Protein AF-A0A2V6PG90-F1 (afdb_monomer_lite)

Foldseek 3Di:
DDPVVVVVVVVVQLQVPLLCCCDDPSVVQAAPQQPPDFAPSNCVRHPCVAQVDPPHDPQRHNLQADQAFDDLVNQLCCQQCPDPPDSGHHQDVVRNHRDHPRRSSRHSVNSRVPHDRHHDPDPPDPPDDDDDDD

Secondary structure (DSSP, 8-state):
--HHHHHHHHHHHHHH-GGGGGSGGGHHHHTGGGTT--HHHHHHHHTHHHHT-TT--TTS--GGG-SS---HHHHHHHHHH--TTSS----BGGGT-SB-HHHHHHHHHHHHHHS-SS-----------PPP--

Structure (mmCIF, N/CA/C/O backbone):
data_AF-A0A2V6PG90-F1
#
_entry.id   AF-A0A2V6PG90-F1
#
loop_
_atom_site.group_PDB
_atom_site.id
_atom_site.type_symbol
_atom_site.label_atom_id
_atom_site.label_alt_id
_atom_site.label_comp_id
_atom_site.label_asym_id
_atom_site.label_entity_id
_atom_site.label_seq_id
_atom_site.pdbx_PDB_ins_code
_atom_site.Cartn_x
_atom_site.Cartn_y
_atom_site.Cartn_z
_atom_site.occupancy
_atom_site.B_iso_or_equiv
_atom_site.auth_seq_id
_atom_site.auth_comp_id
_atom_site.auth_asym_id
_atom_site.auth_atom_id
_atom_site.pdbx_PDB_model_num
ATOM 1 N N . PRO A 1 1 ? -7.387 27.313 14.093 1.00 45.91 1 PRO A N 1
ATOM 2 C CA . PRO A 1 1 ? -7.203 25.898 13.684 1.00 45.91 1 PRO A CA 1
ATOM 3 C C . PRO A 1 1 ? -6.463 25.839 12.341 1.00 45.91 1 PRO A C 1
ATOM 5 O O . PRO A 1 1 ? -6.993 26.304 11.340 1.00 45.91 1 PRO A O 1
ATOM 8 N N . GLY A 1 2 ? -5.195 25.422 12.354 1.00 47.78 2 GLY A N 1
ATOM 9 C CA . GLY A 1 2 ? -4.318 25.453 11.179 1.00 47.78 2 GLY A CA 1
ATOM 10 C C . GLY A 1 2 ? -3.917 24.051 10.731 1.00 47.78 2 GLY A C 1
ATOM 11 O O . GLY A 1 2 ? -3.797 23.155 11.563 1.00 47.78 2 GLY A O 1
ATOM 12 N N . VAL A 1 3 ? -3.628 23.908 9.437 1.00 61.97 3 VAL A N 1
ATOM 13 C CA . VAL A 1 3 ? -3.262 22.663 8.727 1.00 61.97 3 VAL A CA 1
ATOM 14 C C . VAL A 1 3 ? -2.207 21.812 9.463 1.00 61.97 3 VAL A C 1
ATOM 16 O O . VAL A 1 3 ? -2.223 20.584 9.406 1.00 61.97 3 VAL A O 1
ATOM 19 N N . MET A 1 4 ? -1.302 22.450 10.212 1.00 59.50 4 MET A N 1
ATOM 20 C CA . MET A 1 4 ? -0.261 21.772 10.997 1.00 59.50 4 MET A CA 1
ATOM 21 C C . MET A 1 4 ? -0.805 21.010 12.221 1.00 59.50 4 MET A C 1
ATOM 23 O O . MET A 1 4 ? -0.264 19.962 12.573 1.00 59.50 4 MET A O 1
ATOM 27 N N . ALA A 1 5 ? -1.875 21.498 12.859 1.00 62.28 5 ALA A N 1
ATOM 28 C CA . ALA A 1 5 ? -2.522 20.816 13.985 1.00 62.28 5 ALA A CA 1
ATOM 29 C C . ALA A 1 5 ? -3.274 19.557 13.518 1.00 62.28 5 ALA A C 1
ATOM 31 O O . ALA A 1 5 ? -3.244 18.528 14.197 1.00 62.28 5 ALA A O 1
ATOM 32 N N . ASP A 1 6 ? -3.862 19.615 12.321 1.00 76.62 6 ASP A N 1
ATOM 33 C CA . ASP A 1 6 ? -4.578 18.492 11.716 1.00 76.62 6 ASP A CA 1
ATOM 34 C C . ASP A 1 6 ? -3.610 17.370 11.312 1.00 76.62 6 ASP A C 1
ATOM 36 O O . ASP A 1 6 ? -3.877 16.193 11.560 1.00 76.62 6 ASP A O 1
ATOM 40 N N . ARG A 1 7 ? -2.420 17.715 10.794 1.00 78.56 7 ARG A N 1
ATOM 41 C CA . ARG A 1 7 ? -1.383 16.725 10.455 1.00 78.56 7 ARG A CA 1
ATOM 42 C C . ARG A 1 7 ? -0.890 15.952 11.680 1.00 78.56 7 ARG A C 1
ATOM 44 O O . ARG A 1 7 ? -0.817 14.725 11.627 1.00 78.56 7 ARG A O 1
ATOM 51 N N . SER A 1 8 ? -0.566 16.639 12.775 1.00 83.06 8 SER A N 1
ATOM 52 C CA . SER A 1 8 ? -0.087 15.987 14.004 1.00 83.06 8 SER A CA 1
ATOM 53 C C . SER A 1 8 ? -1.139 15.056 14.605 1.00 83.06 8 SER A C 1
ATOM 55 O O . SER A 1 8 ? -0.814 13.940 15.007 1.00 83.06 8 SER A O 1
ATOM 57 N N . LYS A 1 9 ? -2.411 15.469 14.598 1.00 85.19 9 LYS A N 1
ATOM 58 C CA . LYS A 1 9 ? -3.528 14.632 15.051 1.00 85.19 9 LYS A CA 1
ATOM 59 C C . LYS A 1 9 ? -3.701 13.385 14.178 1.00 85.19 9 LYS A C 1
ATOM 61 O O . LYS A 1 9 ? -3.836 12.286 14.709 1.00 85.19 9 LYS A O 1
ATOM 66 N N . ASN A 1 10 ? -3.633 13.531 12.855 1.00 85.00 10 ASN A N 1
ATOM 67 C CA . ASN A 1 10 ? -3.741 12.399 11.929 1.00 85.00 10 ASN A CA 1
ATOM 68 C C . ASN A 1 10 ? -2.600 11.387 12.131 1.00 85.00 10 ASN A C 1
ATOM 70 O O . ASN A 1 10 ? -2.836 10.180 12.118 1.00 85.00 10 ASN A O 1
ATOM 74 N N . ILE A 1 11 ? -1.381 11.867 12.401 1.00 84.56 11 ILE A N 1
ATOM 75 C CA . ILE A 1 11 ? -0.238 11.006 12.739 1.00 84.56 11 ILE A CA 1
ATOM 76 C C . ILE A 1 11 ? -0.464 10.275 14.069 1.00 84.56 11 ILE A C 1
ATOM 78 O O . ILE A 1 11 ? -0.166 9.086 14.157 1.00 84.56 11 ILE A O 1
ATOM 82 N N . GLN A 1 12 ? -1.011 10.941 15.091 1.00 87.12 12 GLN A N 1
ATOM 83 C CA . GLN A 1 12 ? -1.308 10.302 16.380 1.00 87.12 12 GLN A CA 1
ATOM 84 C C . GLN A 1 12 ? -2.333 9.173 16.231 1.00 87.12 12 GLN A C 1
ATOM 86 O O . GLN A 1 12 ? -2.126 8.094 16.781 1.00 87.12 12 GLN A O 1
ATOM 91 N N . ILE A 1 13 ? -3.387 9.388 15.439 1.00 85.56 13 ILE A N 1
ATOM 92 C CA . ILE A 1 13 ? -4.394 8.359 15.142 1.00 85.56 13 ILE A CA 1
ATOM 93 C C . ILE A 1 13 ? -3.741 7.157 14.448 1.00 85.56 13 ILE A C 1
ATOM 95 O O . ILE A 1 13 ? -3.912 6.029 14.903 1.00 85.56 13 ILE A O 1
ATOM 99 N N . ALA A 1 14 ? -2.942 7.395 13.403 1.00 83.62 14 ALA A N 1
ATOM 100 C CA . ALA A 1 14 ? -2.257 6.328 12.670 1.00 83.62 14 ALA A CA 1
ATOM 101 C C . ALA A 1 14 ? -1.192 5.601 13.514 1.00 83.62 14 ALA A C 1
ATOM 103 O O . ALA A 1 14 ? -0.938 4.419 13.310 1.00 83.62 14 ALA A O 1
ATOM 104 N N . THR A 1 15 ? -0.571 6.293 14.472 1.00 83.62 15 THR A N 1
ATOM 105 C CA . THR A 1 15 ? 0.374 5.679 15.418 1.00 83.62 15 THR A CA 1
ATOM 106 C C . THR A 1 15 ? -0.340 4.756 16.401 1.00 83.62 15 THR A C 1
ATOM 108 O O . THR A 1 15 ? 0.174 3.686 16.717 1.00 83.62 15 THR A O 1
ATOM 111 N N . ALA A 1 16 ? -1.512 5.167 16.891 1.00 87.38 16 ALA A N 1
ATOM 112 C CA . ALA A 1 16 ? -2.292 4.389 17.848 1.00 87.38 16 ALA A CA 1
ATOM 113 C C . ALA A 1 16 ? -2.943 3.155 17.203 1.00 87.38 16 ALA A C 1
ATOM 115 O O . ALA A 1 16 ? -2.980 2.088 17.810 1.00 87.38 16 ALA A O 1
ATOM 116 N N . ASP A 1 17 ? -3.430 3.295 15.970 1.00 90.25 17 ASP A N 1
ATOM 117 C CA . ASP A 1 17 ? -3.979 2.206 15.170 1.00 90.25 17 ASP A CA 1
ATOM 118 C C . ASP A 1 17 ? -3.521 2.370 13.719 1.00 90.25 17 ASP A C 1
ATOM 120 O O . ASP A 1 17 ? -4.076 3.165 12.958 1.00 90.25 17 ASP A O 1
ATOM 124 N N . ARG A 1 18 ? -2.525 1.575 13.312 1.00 90.94 18 ARG A N 1
ATOM 125 C CA . ARG A 1 18 ? -2.023 1.595 11.932 1.00 90.94 18 ARG A CA 1
ATOM 126 C C . ARG A 1 18 ? -3.118 1.278 10.911 1.00 90.94 18 ARG A C 1
ATOM 128 O O . ARG A 1 18 ? -3.062 1.790 9.802 1.00 90.94 18 ARG A O 1
ATOM 135 N N . GLN A 1 19 ? -4.153 0.521 11.288 1.00 94.38 19 GLN A N 1
ATOM 136 C CA . GLN A 1 19 ? -5.275 0.197 10.404 1.00 94.38 19 GLN A CA 1
ATOM 137 C C . GLN A 1 19 ? -6.299 1.335 10.292 1.00 94.38 19 GLN A C 1
ATOM 139 O O . GLN A 1 19 ? -7.194 1.261 9.448 1.00 94.38 19 GLN A O 1
ATOM 144 N N . ALA A 1 20 ? -6.195 2.401 11.095 1.00 93.31 20 ALA A N 1
ATOM 145 C CA . ALA A 1 20 ? -7.144 3.516 11.072 1.00 93.31 20 ALA A CA 1
ATOM 146 C C . ALA A 1 20 ? -7.212 4.215 9.708 1.00 93.31 20 ALA A C 1
ATOM 148 O O . ALA A 1 20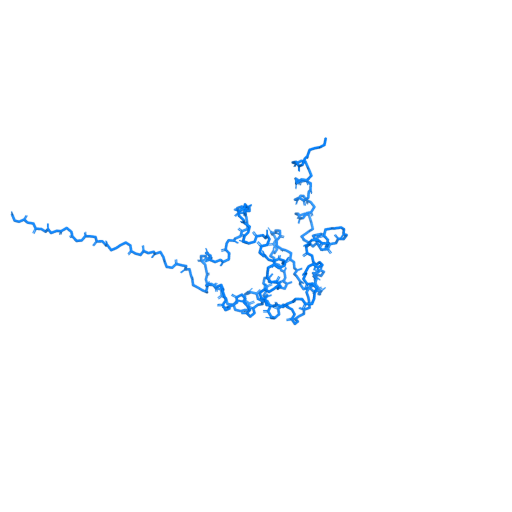 ? -8.269 4.721 9.334 1.00 93.31 20 ALA A O 1
ATOM 149 N N . VAL A 1 21 ? -6.122 4.189 8.933 1.00 92.69 21 VAL A N 1
ATOM 150 C CA . VAL A 1 21 ? -6.072 4.780 7.587 1.00 92.69 21 VAL A CA 1
ATOM 151 C C . VAL A 1 21 ? -7.074 4.144 6.620 1.00 92.69 21 VAL A C 1
ATOM 153 O O . VAL A 1 21 ? -7.493 4.797 5.673 1.00 92.69 21 VAL A O 1
ATOM 156 N N . PHE A 1 22 ? -7.516 2.908 6.870 1.00 95.00 22 PHE A N 1
ATOM 157 C CA . PHE A 1 22 ? -8.488 2.204 6.027 1.00 95.00 22 PHE A CA 1
ATOM 158 C C . PHE A 1 22 ? -9.935 2.321 6.512 1.00 95.00 22 PHE A C 1
ATOM 160 O O . PHE A 1 22 ? -10.817 1.663 5.960 1.00 95.00 22 PHE A O 1
ATOM 167 N N . LYS A 1 23 ? -10.197 3.139 7.535 1.00 92.56 23 LYS A N 1
ATOM 168 C CA . LYS A 1 23 ? -11.515 3.281 8.164 1.00 92.56 23 LYS A CA 1
ATOM 169 C C . LYS A 1 23 ? -12.091 4.676 7.911 1.00 92.56 23 LYS A C 1
ATOM 171 O O . LYS A 1 23 ? -11.349 5.650 7.796 1.00 92.56 23 LYS A O 1
ATOM 176 N N . ASN A 1 24 ? -13.421 4.781 7.910 1.00 92.06 24 ASN A N 1
ATOM 177 C CA . ASN A 1 24 ? -14.162 6.045 7.777 1.00 92.06 24 ASN A CA 1
ATOM 178 C C . ASN A 1 24 ? -13.711 6.870 6.551 1.00 92.06 24 ASN A C 1
ATOM 180 O O . ASN A 1 24 ? -13.306 6.310 5.536 1.00 92.06 24 ASN A O 1
ATOM 184 N N . GLU A 1 25 ? -13.741 8.199 6.656 1.00 90.62 25 GLU A N 1
ATOM 185 C CA . GLU A 1 25 ? -13.321 9.132 5.601 1.00 90.62 25 GLU A CA 1
ATOM 186 C C . GLU A 1 25 ? -11.864 8.939 5.144 1.00 90.62 25 GLU A C 1
ATOM 188 O O . GLU A 1 25 ? -11.521 9.288 4.015 1.00 90.62 25 GLU A O 1
ATOM 193 N N . CYS A 1 26 ? -10.992 8.350 5.974 1.00 90.88 26 CYS A N 1
ATOM 194 C CA . CYS A 1 26 ? -9.604 8.072 5.590 1.00 90.88 26 CYS A CA 1
ATOM 195 C C . CYS A 1 26 ? -9.524 7.041 4.450 1.00 90.88 26 CYS A C 1
ATOM 197 O O . CYS A 1 26 ? -8.663 7.144 3.571 1.00 90.88 26 CYS A O 1
ATOM 199 N N . ALA A 1 27 ? -10.469 6.097 4.412 1.00 93.62 27 ALA A N 1
ATOM 200 C CA . ALA A 1 27 ? -10.544 5.061 3.387 1.00 93.62 27 ALA A CA 1
ATOM 201 C C . ALA A 1 27 ? -10.670 5.640 1.966 1.00 93.62 27 ALA A C 1
ATOM 203 O O . ALA A 1 27 ? -10.115 5.076 1.020 1.00 93.62 27 ALA A O 1
ATOM 204 N N . ASN A 1 28 ? -11.334 6.792 1.817 1.00 94.12 28 ASN A N 1
ATOM 205 C CA . ASN A 1 28 ? -11.588 7.431 0.521 1.00 94.12 28 ASN A CA 1
ATOM 206 C C . ASN A 1 28 ? -10.302 7.723 -0.262 1.00 94.12 28 ASN A C 1
ATOM 208 O O . ASN A 1 28 ? -10.301 7.662 -1.490 1.00 94.12 28 ASN A O 1
ATOM 212 N N . CYS A 1 29 ? -9.199 7.974 0.445 1.00 91.69 29 CYS A N 1
ATOM 213 C CA . CYS A 1 29 ? -7.894 8.213 -0.166 1.00 91.69 29 CYS A CA 1
ATOM 214 C C . CYS A 1 29 ? -6.939 7.023 -0.009 1.00 91.69 29 CYS A C 1
ATOM 216 O O . CYS A 1 29 ? -6.113 6.788 -0.886 1.00 91.69 29 CYS A O 1
ATOM 218 N N . HIS A 1 30 ? -7.029 6.266 1.088 1.00 92.25 30 HIS A N 1
ATOM 219 C CA . HIS A 1 30 ? -6.035 5.240 1.420 1.00 92.25 30 HIS A CA 1
ATOM 220 C C . HIS A 1 30 ? -6.388 3.820 0.957 1.00 92.25 30 HIS A C 1
ATOM 222 O O . HIS A 1 30 ? -5.493 2.980 0.891 1.00 92.25 30 HIS A O 1
ATOM 228 N N . SER A 1 31 ? -7.650 3.523 0.632 1.00 93.88 31 SER A N 1
ATOM 229 C CA . SER A 1 31 ? -8.068 2.174 0.213 1.00 93.88 31 SER A CA 1
ATOM 230 C C . SER A 1 31 ? -8.999 2.146 -0.992 1.00 93.88 31 SER A C 1
ATOM 232 O O . SER A 1 31 ? -8.837 1.286 -1.857 1.00 93.88 31 SER A O 1
ATOM 234 N N . VAL A 1 32 ? -9.943 3.080 -1.100 1.00 94.94 32 VAL A N 1
ATOM 235 C CA . VAL A 1 32 ? -10.889 3.136 -2.226 1.00 94.94 32 VAL A CA 1
ATOM 236 C C . VAL A 1 32 ? -10.174 3.198 -3.586 1.00 94.94 32 VAL A C 1
ATOM 238 O O . VAL A 1 32 ? -10.568 2.450 -4.485 1.00 94.94 32 VAL A O 1
ATOM 241 N N . PRO A 1 33 ? -9.072 3.958 -3.766 1.00 96.00 33 PRO A N 1
ATOM 242 C CA . PRO A 1 33 ? -8.364 3.983 -5.043 1.00 96.00 33 PRO A CA 1
ATOM 243 C C . PRO A 1 33 ? -7.743 2.645 -5.457 1.00 96.00 33 PRO A C 1
ATOM 245 O O . PRO A 1 33 ? -7.377 2.516 -6.623 1.00 96.00 33 PRO A O 1
ATOM 248 N N . ALA A 1 34 ? -7.592 1.671 -4.552 1.00 94.62 34 ALA A N 1
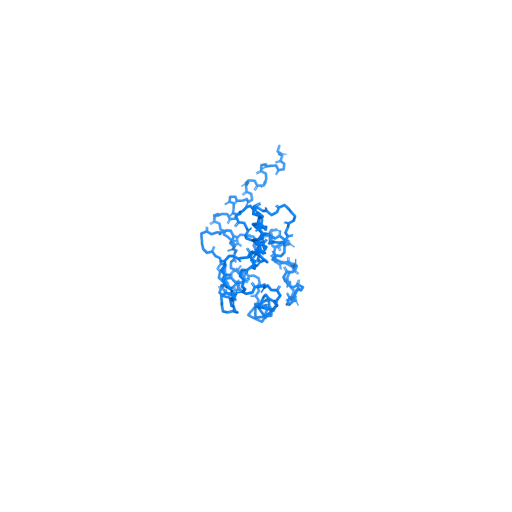ATOM 249 C CA . ALA A 1 34 ? -7.059 0.341 -4.855 1.00 94.62 34 ALA A CA 1
ATOM 250 C C . ALA A 1 34 ? -8.110 -0.646 -5.382 1.00 94.62 34 ALA A C 1
ATOM 252 O O . ALA A 1 34 ? -7.745 -1.734 -5.835 1.00 94.62 34 ALA A O 1
ATOM 253 N N . LEU A 1 35 ? -9.403 -0.314 -5.323 1.00 94.25 35 LEU A N 1
ATOM 254 C CA . LEU A 1 35 ? -10.469 -1.240 -5.701 1.00 94.25 35 LEU A CA 1
ATOM 255 C C . LEU A 1 35 ? -10.315 -1.703 -7.156 1.00 94.25 35 LEU A C 1
ATOM 257 O O . LEU A 1 35 ? -10.212 -0.898 -8.078 1.00 94.25 35 LEU A O 1
ATOM 261 N N . GLY A 1 36 ? -10.260 -3.023 -7.345 1.00 94.81 36 GLY A N 1
ATOM 262 C CA . GLY A 1 36 ? -10.107 -3.661 -8.655 1.00 94.81 36 GLY A CA 1
ATOM 263 C C . GLY A 1 36 ? -8.728 -3.502 -9.310 1.00 94.81 36 GLY A C 1
ATOM 264 O O . GLY A 1 36 ? -8.496 -4.095 -10.362 1.00 94.81 36 GLY A O 1
ATOM 265 N N . LYS A 1 37 ? -7.798 -2.748 -8.711 1.00 98.00 37 LYS A N 1
ATOM 266 C CA . LYS A 1 37 ? -6.450 -2.553 -9.261 1.00 98.00 37 LYS A CA 1
ATOM 267 C C . LYS A 1 37 ? -5.522 -3.709 -8.901 1.00 98.00 37 LYS A C 1
ATOM 269 O O . LYS A 1 37 ? -5.701 -4.376 -7.879 1.00 98.00 37 LYS A O 1
ATOM 274 N N . LYS A 1 38 ? -4.512 -3.906 -9.749 1.00 98.31 38 LYS A N 1
ATOM 275 C CA . LYS A 1 38 ? -3.478 -4.948 -9.676 1.00 98.31 38 LYS A CA 1
ATOM 276 C C . LYS A 1 38 ? -2.118 -4.373 -10.102 1.00 98.31 38 LYS A C 1
ATOM 278 O O . LYS A 1 38 ? -2.084 -3.308 -10.720 1.00 98.31 38 LYS A O 1
ATOM 283 N N . GLY A 1 39 ? -1.030 -5.064 -9.763 1.00 97.56 39 GLY A N 1
ATOM 284 C CA . GLY A 1 39 ? 0.343 -4.731 -10.164 1.00 97.56 39 GLY A CA 1
ATOM 285 C C . GLY A 1 39 ? 0.722 -3.267 -9.930 1.00 97.56 39 GLY A C 1
ATOM 286 O O . GLY A 1 39 ? 0.455 -2.706 -8.866 1.00 97.56 39 GLY A O 1
ATOM 287 N N . GLU A 1 40 ? 1.297 -2.634 -10.951 1.00 97.50 40 GLU A N 1
ATOM 288 C CA . GLU A 1 40 ? 1.712 -1.226 -10.924 1.00 97.50 40 GLU A CA 1
ATOM 289 C C . GLU A 1 40 ? 0.568 -0.274 -10.547 1.00 97.50 40 GLU A C 1
ATOM 291 O O . GLU A 1 40 ? 0.728 0.589 -9.688 1.00 97.50 40 GLU A O 1
ATOM 296 N N . MET A 1 41 ? -0.620 -0.454 -11.131 1.00 97.94 41 MET A N 1
ATOM 297 C CA . MET A 1 41 ? -1.767 0.417 -10.856 1.00 97.94 41 MET A CA 1
ATOM 298 C C . MET A 1 41 ? -2.183 0.365 -9.385 1.00 97.94 41 MET A C 1
ATOM 300 O O . MET A 1 41 ? -2.641 1.364 -8.826 1.00 97.94 41 MET A O 1
ATOM 304 N N . LEU A 1 42 ? -2.024 -0.798 -8.754 1.00 98.19 42 LEU A N 1
ATOM 305 C CA . LEU A 1 42 ? -2.251 -0.961 -7.326 1.00 98.19 42 LEU A CA 1
ATOM 306 C C . LEU A 1 42 ? -1.132 -0.307 -6.505 1.00 98.19 42 LEU A C 1
ATOM 308 O O . LEU A 1 42 ? -1.427 0.423 -5.560 1.00 98.19 42 LEU A O 1
ATOM 312 N N . TYR A 1 43 ? 0.129 -0.488 -6.901 1.00 98.00 43 TYR A N 1
ATOM 313 C CA . TYR A 1 43 ? 1.272 0.172 -6.269 1.00 98.00 43 TYR A CA 1
ATOM 314 C C . TYR A 1 43 ? 1.129 1.702 -6.270 1.00 98.00 43 TYR A C 1
ATOM 316 O O . TYR A 1 43 ? 1.259 2.344 -5.226 1.00 98.00 43 TYR A O 1
ATOM 324 N N . LEU A 1 44 ? 0.789 2.291 -7.417 1.00 96.44 44 LEU A N 1
ATOM 325 C CA . LEU A 1 44 ? 0.577 3.732 -7.553 1.00 96.44 44 LEU A CA 1
ATOM 326 C C . LEU A 1 44 ? -0.587 4.227 -6.687 1.00 96.44 44 LEU A C 1
ATOM 328 O O . LEU A 1 44 ? -0.527 5.323 -6.139 1.00 96.44 44 LEU A O 1
ATOM 332 N N . ALA A 1 45 ? -1.635 3.415 -6.530 1.00 96.19 45 ALA A N 1
ATOM 333 C CA . ALA A 1 45 ? -2.819 3.801 -5.774 1.00 96.19 45 ALA A CA 1
ATOM 334 C C . ALA A 1 45 ? -2.579 3.891 -4.261 1.00 96.19 45 ALA A C 1
ATOM 336 O O . ALA A 1 45 ? -3.167 4.763 -3.623 1.00 96.19 45 ALA A O 1
ATOM 337 N N . VAL A 1 46 ? -1.768 2.999 -3.677 1.00 95.25 46 VAL A N 1
ATOM 338 C CA . VAL A 1 46 ? -1.677 2.879 -2.205 1.00 95.25 46 VAL A CA 1
ATOM 339 C C . VAL A 1 46 ? -0.264 2.796 -1.629 1.00 95.25 46 VAL A C 1
ATOM 341 O O . VAL A 1 46 ? -0.100 3.003 -0.429 1.00 95.25 46 VAL A O 1
ATOM 344 N N . CYS A 1 47 ? 0.766 2.560 -2.441 1.00 96.00 47 CYS A N 1
ATOM 345 C CA . CYS A 1 47 ? 2.154 2.449 -1.975 1.00 96.00 47 CYS A CA 1
ATOM 346 C C . CYS A 1 47 ? 2.968 3.706 -2.311 1.00 96.00 47 CYS A C 1
ATOM 348 O O . CYS A 1 47 ? 3.673 4.245 -1.451 1.00 96.00 47 CYS A O 1
ATOM 350 N N . ALA A 1 48 ? 2.839 4.202 -3.545 1.00 95.06 48 ALA A N 1
ATOM 351 C CA . ALA A 1 48 ? 3.623 5.325 -4.060 1.00 95.06 48 ALA A CA 1
ATOM 352 C C . ALA A 1 48 ? 3.407 6.621 -3.261 1.00 95.06 48 ALA A C 1
ATOM 354 O O . ALA A 1 48 ? 4.356 7.363 -3.024 1.00 95.06 48 ALA A O 1
ATOM 355 N N . ASN A 1 49 ? 2.193 6.842 -2.744 1.00 91.38 49 ASN A N 1
ATOM 356 C CA . ASN A 1 49 ? 1.851 8.015 -1.928 1.00 91.38 49 ASN A CA 1
ATOM 357 C C . ASN A 1 49 ? 2.741 8.177 -0.685 1.00 91.38 49 ASN A C 1
ATOM 359 O O . ASN A 1 49 ? 2.901 9.284 -0.177 1.00 91.38 49 ASN A O 1
ATOM 363 N N . CYS A 1 50 ? 3.318 7.081 -0.183 1.00 93.31 50 CYS A N 1
ATOM 364 C CA . CYS A 1 50 ? 4.272 7.120 0.918 1.00 93.31 50 CYS A CA 1
ATOM 365 C C . CYS A 1 50 ? 5.704 6.882 0.431 1.00 93.31 50 CYS A C 1
ATOM 367 O O . CYS A 1 50 ? 6.603 7.633 0.805 1.00 93.31 50 CYS A O 1
ATOM 369 N N . HIS A 1 51 ? 5.931 5.855 -0.387 1.00 95.69 51 HIS A N 1
ATOM 370 C CA . HIS A 1 51 ? 7.282 5.411 -0.745 1.00 95.69 51 HIS A CA 1
ATOM 371 C C . HIS A 1 51 ? 7.951 6.256 -1.841 1.00 95.69 51 HIS A C 1
ATOM 373 O O . HIS A 1 51 ? 9.165 6.479 -1.777 1.00 95.69 51 HIS A O 1
ATOM 379 N N . ASP A 1 52 ? 7.161 6.819 -2.756 1.00 94.75 52 ASP A N 1
ATOM 380 C CA . ASP A 1 52 ? 7.639 7.587 -3.916 1.00 94.75 52 ASP A CA 1
ATOM 381 C C . ASP A 1 52 ? 7.269 9.079 -3.836 1.00 94.75 52 ASP A C 1
ATOM 383 O O . ASP A 1 52 ? 7.516 9.840 -4.767 1.00 94.75 52 ASP A O 1
ATOM 387 N N . SER A 1 53 ? 6.711 9.523 -2.706 1.00 92.44 53 SER A N 1
ATOM 388 C CA . SER A 1 53 ? 6.404 10.934 -2.460 1.00 92.44 53 SER A CA 1
ATOM 389 C C . SER A 1 53 ? 7.666 11.806 -2.514 1.00 92.44 53 SER A C 1
ATOM 391 O O . SER A 1 53 ? 8.657 11.513 -1.844 1.00 92.44 53 SER A O 1
ATOM 393 N N . GLU A 1 54 ? 7.588 12.948 -3.203 1.00 90.44 54 GLU A N 1
ATOM 394 C CA . GLU A 1 54 ? 8.662 13.955 -3.258 1.00 90.44 54 GLU A CA 1
ATOM 395 C C . GLU A 1 54 ? 9.074 14.422 -1.852 1.00 90.44 54 GLU A C 1
ATOM 397 O O . GLU A 1 54 ? 10.255 14.473 -1.512 1.00 90.44 54 GLU A O 1
ATOM 402 N N . HIS A 1 55 ? 8.090 14.660 -0.980 1.00 89.50 55 HIS A N 1
ATOM 403 C CA . HIS A 1 55 ? 8.298 15.022 0.426 1.00 89.50 55 HIS A CA 1
ATOM 404 C C . HIS A 1 55 ? 8.117 13.823 1.371 1.00 89.50 55 HIS A C 1
ATOM 406 O O . HIS A 1 55 ? 7.406 13.902 2.379 1.00 89.50 55 HIS A O 1
ATOM 412 N N . ARG A 1 56 ? 8.716 12.674 1.026 1.00 91.62 56 ARG A N 1
ATOM 413 C CA . ARG A 1 56 ? 8.663 11.451 1.844 1.00 91.62 56 ARG A CA 1
ATOM 414 C C . ARG A 1 56 ? 9.216 11.697 3.252 1.00 91.62 56 ARG A C 1
ATOM 416 O O . ARG A 1 56 ? 10.310 12.228 3.424 1.00 91.62 56 ARG A O 1
ATOM 423 N N . ALA A 1 57 ? 8.475 11.257 4.270 1.00 88.31 57 ALA A N 1
ATOM 424 C CA . ALA A 1 57 ? 8.943 11.305 5.654 1.00 88.31 57 ALA A CA 1
ATOM 425 C C . ALA A 1 57 ? 10.163 10.389 5.853 1.00 88.31 57 ALA A C 1
ATOM 427 O O . ALA A 1 57 ? 10.195 9.286 5.316 1.00 88.31 57 ALA A O 1
ATOM 428 N N . SER A 1 58 ? 11.131 10.800 6.678 1.00 88.69 58 SER A N 1
ATOM 429 C CA . SER A 1 58 ? 12.387 10.059 6.907 1.00 88.69 58 SER A CA 1
ATOM 430 C C . SER A 1 58 ? 12.194 8.617 7.394 1.00 88.69 58 SER A C 1
ATOM 432 O O . SER A 1 58 ? 13.021 7.756 7.116 1.00 88.69 58 SER A O 1
ATOM 434 N N . MET A 1 59 ? 11.089 8.344 8.093 1.00 90.12 59 MET A N 1
ATOM 435 C CA . MET A 1 59 ? 10.718 7.007 8.567 1.00 90.12 59 MET A CA 1
ATOM 436 C C . MET A 1 59 ? 10.190 6.069 7.470 1.00 90.12 59 MET A C 1
ATOM 438 O O . MET A 1 59 ? 10.095 4.864 7.698 1.00 90.12 59 MET A O 1
ATOM 442 N N . VAL A 1 60 ? 9.817 6.596 6.299 1.00 93.56 60 VAL A N 1
ATOM 443 C CA . VAL A 1 60 ? 9.326 5.792 5.176 1.00 93.56 60 VAL A CA 1
ATOM 444 C C . VAL A 1 60 ? 10.509 5.455 4.263 1.00 93.56 60 VAL A C 1
ATOM 446 O O . VAL A 1 60 ? 11.142 6.366 3.719 1.00 93.56 60 VAL A O 1
ATOM 449 N N . PRO A 1 61 ? 10.838 4.165 4.073 1.00 93.44 61 PRO A N 1
ATOM 450 C CA . PRO A 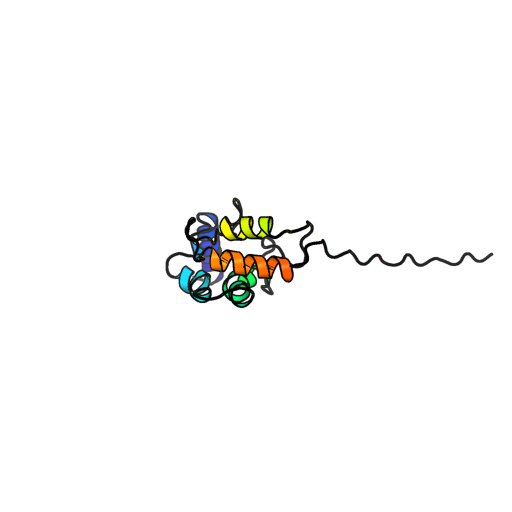1 61 ? 11.986 3.778 3.268 1.00 93.44 61 PRO A CA 1
ATOM 451 C C . PRO A 1 61 ? 11.750 4.067 1.783 1.00 93.44 61 PRO A C 1
ATOM 453 O O . PRO A 1 61 ? 10.641 3.895 1.270 1.00 93.44 61 PRO A O 1
ATOM 456 N N . ASN A 1 62 ? 12.822 4.443 1.084 1.00 94.06 62 ASN A N 1
ATOM 457 C CA . ASN A 1 62 ? 12.855 4.402 -0.373 1.00 94.06 62 ASN A CA 1
ATOM 458 C C . ASN A 1 62 ? 13.026 2.944 -0.810 1.00 94.06 62 ASN A C 1
ATOM 460 O O . ASN A 1 62 ? 14.109 2.380 -0.645 1.00 94.06 62 ASN A O 1
ATOM 464 N N . LEU A 1 63 ? 11.977 2.350 -1.377 1.00 93.88 63 LEU A N 1
ATOM 465 C CA . LEU A 1 63 ? 12.005 0.946 -1.791 1.00 93.88 63 LEU A CA 1
ATOM 466 C C . LEU A 1 63 ? 13.066 0.689 -2.871 1.00 93.88 63 LEU A C 1
ATOM 468 O O . LEU A 1 63 ? 13.653 -0.383 -2.904 1.00 93.88 63 LEU A O 1
ATOM 472 N N . ARG A 1 64 ? 13.403 1.688 -3.696 1.00 90.69 64 ARG A N 1
ATOM 473 C CA . ARG A 1 64 ? 14.416 1.564 -4.759 1.00 90.69 64 ARG A CA 1
ATOM 474 C C . ARG A 1 64 ? 15.861 1.685 -4.265 1.00 90.69 64 ARG A C 1
ATOM 476 O O . ARG A 1 64 ? 16.784 1.497 -5.050 1.00 90.69 64 ARG A O 1
ATOM 483 N N . ALA A 1 65 ? 16.066 2.017 -2.991 1.00 90.62 65 ALA A N 1
ATOM 484 C CA . ALA A 1 65 ? 17.383 2.227 -2.390 1.00 90.62 65 ALA A CA 1
ATOM 485 C C . ALA A 1 65 ? 17.527 1.478 -1.055 1.00 90.62 65 ALA A C 1
ATOM 487 O O . ALA A 1 65 ? 18.144 1.977 -0.111 1.00 90.62 65 ALA A O 1
ATOM 488 N N . LEU A 1 66 ? 16.928 0.289 -0.956 1.00 89.56 66 LEU A N 1
ATOM 489 C CA . LEU A 1 66 ? 17.064 -0.557 0.225 1.00 89.56 66 LEU A CA 1
ATOM 490 C C . LEU A 1 66 ? 18.509 -1.044 0.385 1.00 89.56 66 LEU A C 1
ATOM 492 O O . LEU A 1 66 ? 19.209 -1.351 -0.577 1.00 89.56 66 LEU A O 1
ATOM 496 N N . ASN A 1 67 ? 18.952 -1.117 1.637 1.00 87.06 67 ASN A N 1
ATOM 497 C CA . ASN A 1 67 ? 20.301 -1.540 2.018 1.00 87.06 67 ASN A CA 1
ATOM 498 C C . ASN A 1 67 ? 20.406 -3.044 2.325 1.00 87.06 67 ASN A C 1
ATOM 500 O O . ASN A 1 67 ? 21.426 -3.502 2.833 1.00 87.06 67 ASN A O 1
ATOM 504 N N . HIS A 1 68 ? 19.353 -3.802 2.045 1.00 84.81 68 HIS A N 1
ATOM 505 C CA . HIS A 1 68 ? 19.262 -5.239 2.261 1.00 84.81 68 HIS A CA 1
ATOM 506 C C . HIS A 1 68 ? 18.587 -5.881 1.048 1.00 84.81 68 HIS A C 1
ATOM 508 O O . HIS A 1 68 ? 17.825 -5.204 0.350 1.00 84.81 68 HIS A O 1
ATOM 514 N N . PRO A 1 69 ? 18.878 -7.160 0.767 1.00 86.19 69 PRO A N 1
ATOM 515 C CA . PRO A 1 69 ? 18.193 -7.862 -0.298 1.00 86.19 69 PRO A CA 1
ATOM 516 C C . PRO A 1 69 ? 16.709 -8.017 0.025 1.00 86.19 69 PRO A C 1
ATOM 518 O O . PRO A 1 69 ? 16.335 -8.134 1.193 1.00 86.19 69 PRO A O 1
ATOM 521 N N . THR A 1 70 ? 15.893 -8.022 -1.024 1.00 89.69 70 THR A N 1
ATOM 522 C CA . THR A 1 70 ? 14.462 -8.307 -0.928 1.00 89.69 70 THR A CA 1
ATOM 523 C C . THR A 1 70 ? 14.088 -9.462 -1.840 1.00 89.69 70 THR A C 1
ATOM 525 O O . THR A 1 70 ? 14.592 -9.565 -2.960 1.00 89.69 70 THR A O 1
ATOM 528 N N . ASP A 1 71 ? 13.209 -10.331 -1.356 1.00 91.62 71 ASP A N 1
ATOM 529 C CA . ASP A 1 71 ? 12.607 -11.403 -2.139 1.00 91.62 71 ASP A CA 1
ATOM 530 C C . ASP A 1 71 ? 11.073 -11.326 -2.121 1.00 91.62 71 ASP A C 1
ATOM 532 O O . ASP A 1 71 ? 10.448 -10.516 -1.427 1.00 91.62 71 ASP A O 1
ATOM 536 N N . ARG A 1 72 ? 10.451 -12.179 -2.935 1.00 94.69 72 ARG A N 1
ATOM 537 C CA . ARG A 1 72 ? 8.998 -12.228 -3.100 1.00 94.69 72 ARG A CA 1
ATOM 538 C C . ARG A 1 72 ? 8.264 -12.546 -1.792 1.00 94.69 72 ARG A C 1
ATOM 540 O O . ARG A 1 72 ? 7.187 -12.001 -1.552 1.00 94.69 72 ARG A O 1
ATOM 547 N N . GLU A 1 73 ? 8.807 -13.430 -0.959 1.00 95.25 73 GLU A N 1
ATOM 548 C CA . GLU A 1 73 ? 8.168 -13.825 0.300 1.00 95.25 73 GLU A CA 1
ATOM 549 C C . GLU A 1 73 ? 8.229 -12.696 1.326 1.00 95.25 73 GLU A C 1
ATOM 551 O O . GLU A 1 73 ? 7.232 -12.415 1.992 1.00 95.25 73 GLU A O 1
ATOM 556 N N . GLN A 1 74 ? 9.350 -11.982 1.390 1.00 94.44 74 GLN A N 1
ATOM 557 C CA . GLN A 1 74 ? 9.516 -10.793 2.219 1.00 94.44 74 GLN A CA 1
ATOM 558 C C . GLN A 1 74 ? 8.544 -9.687 1.806 1.00 94.44 74 GLN A C 1
ATOM 560 O O . GLN A 1 74 ? 7.859 -9.125 2.667 1.00 94.44 74 GLN A O 1
ATOM 565 N N . TRP A 1 75 ? 8.402 -9.428 0.501 1.00 96.31 75 TRP A N 1
ATOM 566 C CA . TRP A 1 75 ? 7.392 -8.496 -0.002 1.00 96.31 75 TRP A CA 1
ATOM 567 C C . TRP A 1 75 ? 5.984 -8.923 0.390 1.00 96.31 75 TRP A C 1
ATOM 569 O O . TRP A 1 75 ? 5.212 -8.106 0.895 1.00 96.31 75 TRP A O 1
ATOM 579 N N . LYS A 1 76 ? 5.655 -10.207 0.217 1.00 97.94 76 LYS A N 1
ATOM 580 C CA . LYS A 1 76 ? 4.346 -10.736 0.601 1.00 97.94 76 LYS A CA 1
ATOM 581 C C . LYS A 1 76 ? 4.085 -10.565 2.088 1.00 97.94 76 LYS A C 1
ATOM 583 O O . LYS A 1 76 ? 2.998 -10.119 2.448 1.00 97.94 76 LYS A O 1
ATOM 588 N N . ASN A 1 77 ? 5.065 -10.860 2.933 1.00 97.06 77 ASN A N 1
ATOM 589 C CA . ASN A 1 77 ? 4.954 -10.704 4.375 1.00 97.06 77 ASN A CA 1
ATOM 590 C C . ASN A 1 77 ? 4.672 -9.241 4.758 1.00 97.06 77 ASN A C 1
ATOM 592 O O . ASN A 1 77 ? 3.708 -8.969 5.470 1.00 97.06 77 ASN A O 1
ATOM 596 N N . TRP A 1 78 ? 5.447 -8.284 4.238 1.00 96.50 78 TRP A N 1
ATOM 597 C CA . TRP A 1 78 ? 5.239 -6.868 4.561 1.00 96.50 78 TRP A CA 1
ATOM 598 C C . TRP A 1 78 ? 3.942 -6.300 3.995 1.00 96.50 78 TRP A C 1
ATOM 600 O O . TRP A 1 78 ? 3.270 -5.543 4.685 1.00 96.50 78 TRP A O 1
ATOM 610 N N . VAL A 1 79 ? 3.554 -6.654 2.770 1.00 97.56 79 VAL A N 1
ATOM 611 C CA . VAL A 1 79 ? 2.278 -6.194 2.201 1.00 97.56 79 VAL A CA 1
ATOM 612 C C . VAL A 1 79 ? 1.106 -6.776 2.995 1.00 97.56 79 VAL A C 1
ATOM 614 O O . VAL A 1 79 ? 0.183 -6.047 3.352 1.00 97.56 79 VAL A O 1
ATOM 617 N N . THR A 1 80 ? 1.148 -8.068 3.321 1.00 98.12 80 THR A N 1
ATOM 618 C CA . THR A 1 80 ? 0.054 -8.754 4.028 1.00 98.12 80 THR A CA 1
ATOM 619 C C . THR A 1 80 ? -0.120 -8.195 5.436 1.00 98.12 80 THR A C 1
ATOM 621 O O . THR A 1 80 ? -1.211 -7.735 5.769 1.00 98.12 80 THR A O 1
ATOM 624 N N . HIS A 1 81 ? 0.960 -8.179 6.219 1.00 97.25 81 HIS A N 1
ATOM 625 C CA . HIS A 1 81 ? 0.928 -7.940 7.667 1.00 97.25 81 HIS A CA 1
ATOM 626 C C . HIS A 1 81 ? 1.290 -6.501 8.064 1.00 97.25 81 HIS A C 1
ATOM 628 O O . HIS A 1 81 ? 1.182 -6.104 9.232 1.00 97.25 81 HIS A O 1
ATOM 634 N N . GLY A 1 82 ? 1.750 -5.699 7.104 1.00 95.19 82 GLY A N 1
ATOM 635 C CA . GLY A 1 82 ? 2.378 -4.418 7.386 1.00 95.19 82 GLY A CA 1
ATOM 636 C C . GLY A 1 82 ? 3.694 -4.612 8.130 1.00 95.19 82 GLY A C 1
ATOM 637 O O . GLY A 1 82 ? 4.361 -5.646 8.030 1.00 95.19 82 GLY A O 1
ATOM 638 N N . LYS A 1 83 ? 4.071 -3.609 8.925 1.00 92.12 83 LYS A N 1
ATOM 639 C CA . LYS A 1 83 ? 5.252 -3.703 9.788 1.00 92.12 83 LYS A CA 1
ATOM 640 C C . LYS A 1 83 ? 4.940 -3.182 11.184 1.00 92.12 83 LYS A C 1
ATOM 642 O O . LYS A 1 83 ? 4.805 -1.977 11.402 1.00 92.12 83 LYS A O 1
ATOM 647 N N . THR A 1 84 ? 4.855 -4.103 12.141 1.00 85.44 84 THR A N 1
ATOM 648 C CA . THR A 1 84 ? 4.625 -3.792 13.558 1.00 85.44 84 THR A CA 1
ATOM 649 C C . THR A 1 84 ? 5.686 -2.837 14.103 1.00 85.44 84 THR A C 1
ATOM 651 O O . THR A 1 84 ? 6.858 -2.926 13.748 1.00 85.44 84 THR A O 1
ATOM 654 N N . GLY A 1 85 ? 5.257 -1.891 14.943 1.00 85.25 85 GLY A N 1
ATOM 655 C CA . GLY A 1 85 ? 6.112 -0.808 15.441 1.00 85.25 85 GLY A CA 1
ATOM 656 C C . GLY A 1 85 ? 6.348 0.319 14.429 1.00 85.25 85 GLY A C 1
ATOM 657 O O . GLY A 1 85 ? 7.153 1.207 14.690 1.00 85.25 85 GLY A O 1
ATOM 658 N N . THR A 1 86 ? 5.662 0.302 13.281 1.00 90.31 86 THR A N 1
ATOM 659 C CA . THR A 1 86 ? 5.695 1.380 12.284 1.00 90.31 86 THR A CA 1
ATOM 660 C C . THR A 1 86 ? 4.285 1.779 11.855 1.00 90.31 86 THR A C 1
ATOM 662 O O . THR A 1 86 ? 3.307 1.119 12.203 1.00 90.31 86 THR A O 1
ATOM 665 N N . LEU A 1 87 ? 4.195 2.844 11.058 1.00 92.25 87 LEU A N 1
ATOM 666 C CA . LEU A 1 87 ? 2.946 3.309 10.453 1.00 92.25 87 LEU A CA 1
ATOM 667 C C . LEU A 1 87 ? 2.516 2.497 9.222 1.00 92.25 87 LEU A C 1
ATOM 669 O O . LEU A 1 87 ? 1.475 2.801 8.654 1.00 92.25 87 LEU A O 1
ATOM 673 N N . MET A 1 88 ? 3.300 1.506 8.777 1.00 95.81 88 MET A N 1
ATOM 674 C CA . MET A 1 88 ? 2.940 0.688 7.618 1.00 95.81 88 MET A CA 1
ATOM 675 C C . MET A 1 88 ? 1.815 -0.289 8.000 1.00 95.81 88 MET A C 1
ATOM 677 O O . MET A 1 88 ? 2.063 -1.208 8.794 1.00 95.81 88 MET A O 1
ATOM 681 N N . PRO A 1 89 ? 0.600 -0.119 7.451 1.00 95.75 89 PRO A N 1
ATOM 682 C CA . PRO A 1 89 ? -0.550 -0.927 7.821 1.00 95.75 89 PRO A CA 1
ATOM 683 C C . PRO A 1 89 ? -0.495 -2.315 7.176 1.00 95.75 89 PRO A C 1
ATOM 685 O O . PRO A 1 89 ? 0.218 -2.534 6.196 1.00 95.75 89 PRO A O 1
ATOM 688 N N . ALA A 1 90 ? -1.272 -3.248 7.719 1.00 97.25 90 ALA A N 1
ATOM 689 C CA . ALA A 1 90 ? -1.525 -4.536 7.087 1.00 97.25 90 ALA A CA 1
ATOM 690 C C . ALA A 1 90 ? -2.530 -4.344 5.950 1.00 97.25 90 ALA A C 1
ATOM 692 O O . ALA A 1 90 ? -3.628 -3.838 6.189 1.00 97.25 90 ALA A O 1
ATOM 693 N N . PHE A 1 91 ? -2.182 -4.723 4.718 1.00 97.81 91 PHE A N 1
ATOM 694 C CA . PHE A 1 91 ? -3.076 -4.522 3.575 1.00 97.81 91 PHE A CA 1
ATOM 695 C C . PHE A 1 91 ? -4.031 -5.692 3.340 1.00 97.81 91 PHE A C 1
ATOM 697 O O . PHE A 1 91 ? -5.011 -5.523 2.613 1.00 97.81 91 PHE A O 1
ATOM 704 N N . ALA A 1 92 ? -3.799 -6.849 3.960 1.00 97.94 92 ALA A N 1
ATOM 705 C CA . ALA A 1 92 ? -4.684 -7.996 3.819 1.00 97.94 92 ALA A CA 1
ATOM 706 C C . ALA A 1 92 ? -6.055 -7.758 4.447 1.00 97.94 92 ALA A C 1
ATOM 708 O O . ALA A 1 92 ? -6.162 -7.330 5.598 1.00 97.94 92 ALA A O 1
ATOM 709 N N . LYS A 1 93 ? -7.114 -8.130 3.718 1.00 96.12 93 LYS A N 1
ATOM 710 C CA . LYS A 1 93 ? -8.494 -8.131 4.235 1.00 96.12 93 LYS A CA 1
ATOM 711 C C . LYS A 1 93 ? -8.645 -8.903 5.542 1.00 96.12 93 LYS A C 1
ATOM 713 O O . LYS A 1 93 ? -9.371 -8.451 6.421 1.00 96.12 93 LYS A O 1
ATOM 718 N N . ALA A 1 94 ? -7.922 -10.012 5.696 1.00 95.75 94 ALA A N 1
ATOM 719 C CA . ALA A 1 94 ? -7.921 -10.809 6.923 1.00 95.75 94 ALA A CA 1
ATOM 720 C C . ALA A 1 94 ? -7.413 -10.038 8.161 1.00 95.75 94 ALA A C 1
ATOM 722 O O . ALA A 1 94 ? -7.744 -10.408 9.282 1.00 95.75 94 ALA A O 1
ATOM 723 N N . GLU A 1 95 ? -6.665 -8.947 7.969 1.00 95.50 95 GLU A N 1
ATOM 724 C CA . GLU A 1 95 ? -6.107 -8.102 9.037 1.00 95.50 95 GLU A CA 1
ATOM 725 C C . GLU A 1 95 ? -6.704 -6.686 9.048 1.00 95.50 95 GLU A C 1
ATOM 727 O O . GLU A 1 95 ? -6.153 -5.755 9.640 1.00 95.50 95 GLU A O 1
ATOM 732 N N . GLY A 1 96 ? -7.848 -6.496 8.385 1.00 93.38 96 GLY A N 1
ATOM 733 C CA . GLY A 1 96 ? -8.535 -5.204 8.313 1.00 93.38 96 GLY A CA 1
ATOM 734 C C . GLY A 1 96 ? -7.976 -4.242 7.260 1.00 93.38 96 GLY A C 1
ATOM 735 O O . GLY A 1 96 ? -8.308 -3.059 7.289 1.00 93.38 96 GLY A O 1
ATOM 736 N N . GLY A 1 97 ? -7.136 -4.730 6.344 1.00 96.06 97 GLY A N 1
ATOM 737 C CA . GLY A 1 97 ? -6.707 -4.004 5.151 1.00 96.06 97 GLY A CA 1
ATOM 738 C C . GLY A 1 97 ? -7.676 -4.151 3.968 1.00 96.06 97 GLY A C 1
ATOM 739 O O . GLY A 1 97 ? -8.653 -4.895 4.040 1.00 96.06 97 GLY A O 1
ATOM 740 N N . PRO A 1 98 ? -7.449 -3.440 2.851 1.00 96.50 98 PRO A N 1
ATOM 741 C CA . PRO A 1 98 ? -8.412 -3.411 1.750 1.00 96.50 98 PRO A CA 1
ATOM 742 C C . PRO A 1 98 ? -8.191 -4.473 0.663 1.00 96.50 98 PRO A C 1
ATOM 744 O O . PRO A 1 98 ? -9.073 -4.665 -0.178 1.00 96.50 98 PRO A O 1
ATOM 747 N N . LEU A 1 99 ? -7.041 -5.150 0.639 1.00 98.19 99 LEU A N 1
ATOM 748 C CA . LEU A 1 99 ? -6.609 -5.968 -0.496 1.00 98.19 99 LEU A CA 1
ATOM 749 C C . LEU A 1 99 ? -6.990 -7.441 -0.335 1.00 98.19 99 LEU A C 1
ATOM 751 O O . LEU A 1 99 ? -6.827 -8.034 0.734 1.00 98.19 99 LEU A O 1
ATOM 755 N N . SER A 1 100 ? -7.489 -8.042 -1.419 1.00 98.12 100 SER A N 1
ATOM 756 C CA . SER A 1 100 ? -7.624 -9.500 -1.515 1.00 98.12 100 SER A CA 1
ATOM 757 C C . SER A 1 100 ? -6.266 -10.176 -1.722 1.00 98.12 100 SER A C 1
ATOM 759 O O . SER A 1 100 ? -5.314 -9.547 -2.183 1.00 98.12 100 SER A O 1
ATOM 761 N N . ASP A 1 101 ? -6.197 -11.483 -1.474 1.00 97.81 101 ASP A N 1
ATOM 762 C CA . ASP A 1 101 ? -4.983 -12.276 -1.709 1.00 97.81 101 ASP A CA 1
ATOM 763 C C . ASP A 1 101 ? -4.499 -12.190 -3.162 1.00 97.81 101 ASP A C 1
ATOM 765 O O . ASP A 1 101 ? -3.301 -12.146 -3.429 1.00 97.81 101 ASP A O 1
ATOM 769 N N . GLU A 1 102 ? -5.428 -12.116 -4.116 1.00 98.06 102 GLU A N 1
ATOM 770 C CA . GLU A 1 102 ? -5.109 -11.941 -5.533 1.00 98.06 102 GLU A CA 1
ATOM 771 C C . GLU A 1 102 ? -4.435 -10.586 -5.803 1.00 98.06 102 GLU A C 1
ATOM 773 O O . GLU A 1 102 ? -3.429 -10.517 -6.511 1.00 98.06 102 GLU A O 1
ATOM 778 N N . GLN A 1 103 ? -4.956 -9.509 -5.208 1.00 98.44 103 GLN A N 1
ATOM 779 C CA . GLN A 1 103 ? -4.360 -8.178 -5.312 1.00 98.44 103 GLN A CA 1
ATOM 780 C C . GLN A 1 103 ? -2.982 -8.130 -4.646 1.00 98.44 103 GLN A C 1
ATOM 782 O O . GLN A 1 103 ? -2.057 -7.555 -5.215 1.00 98.44 103 GLN A O 1
ATOM 787 N N . ILE A 1 104 ? -2.827 -8.777 -3.485 1.00 98.50 104 ILE A N 1
ATOM 788 C CA . ILE A 1 104 ? -1.539 -8.893 -2.791 1.00 98.50 104 ILE A CA 1
ATOM 789 C C . ILE A 1 104 ? -0.528 -9.622 -3.664 1.00 98.50 104 ILE A C 1
ATOM 791 O O . ILE A 1 104 ? 0.556 -9.096 -3.882 1.00 98.50 104 ILE A O 1
ATOM 795 N N . ASN A 1 105 ? -0.865 -10.804 -4.186 1.00 98.44 105 ASN A N 1
ATOM 796 C CA . ASN A 1 105 ? 0.062 -11.569 -5.019 1.00 98.44 105 ASN A CA 1
ATOM 797 C C . ASN A 1 105 ? 0.483 -10.761 -6.254 1.00 98.44 105 ASN A C 1
ATOM 799 O O . ASN A 1 105 ? 1.673 -10.667 -6.531 1.00 98.44 105 ASN A O 1
ATOM 803 N N . SER A 1 106 ? -0.461 -10.094 -6.923 1.00 98.50 106 SER A N 1
ATOM 804 C CA . SER A 1 106 ? -0.148 -9.252 -8.080 1.00 98.50 106 SER A CA 1
ATOM 805 C C . SER A 1 106 ? 0.739 -8.048 -7.736 1.00 98.50 106 SER A C 1
ATOM 807 O O . SER A 1 106 ? 1.623 -7.696 -8.516 1.00 98.50 106 SER A O 1
ATOM 809 N N . LEU A 1 107 ? 0.525 -7.411 -6.582 1.00 98.38 107 LEU A N 1
ATOM 810 C CA . LEU A 1 107 ? 1.378 -6.321 -6.105 1.00 98.38 107 LEU A CA 1
ATOM 811 C C . LEU A 1 107 ? 2.787 -6.820 -5.771 1.00 98.38 107 LEU A C 1
ATOM 813 O O . LEU A 1 107 ? 3.772 -6.167 -6.098 1.00 98.38 107 LEU A O 1
ATOM 817 N N . VAL A 1 108 ? 2.880 -7.981 -5.129 1.00 98.12 108 VAL A N 1
ATOM 818 C CA . VAL A 1 108 ? 4.143 -8.621 -4.756 1.00 98.12 108 VAL A CA 1
ATOM 819 C C . VAL A 1 108 ? 4.956 -9.008 -5.988 1.00 98.12 108 VAL A C 1
ATOM 821 O O . VAL A 1 108 ? 6.161 -8.776 -5.998 1.00 98.12 108 VAL A O 1
ATOM 824 N N . ASP A 1 109 ? 4.312 -9.549 -7.023 1.00 97.69 109 ASP A N 1
ATOM 825 C CA . ASP A 1 109 ? 4.976 -9.880 -8.288 1.00 97.69 109 ASP A CA 1
ATOM 826 C C . ASP A 1 109 ? 5.560 -8.617 -8.934 1.00 97.69 109 ASP A C 1
ATOM 828 O O . ASP A 1 109 ? 6.739 -8.587 -9.283 1.00 97.69 109 ASP A O 1
ATOM 832 N N . TYR A 1 110 ? 4.778 -7.533 -8.977 1.00 97.50 110 TYR A N 1
ATOM 833 C CA . TYR A 1 110 ? 5.256 -6.237 -9.456 1.00 97.50 110 TYR A CA 1
ATOM 834 C C . TYR A 1 110 ? 6.455 -5.720 -8.642 1.00 97.50 110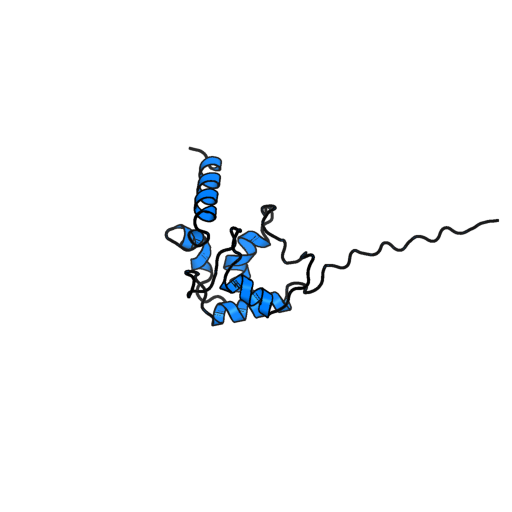 TYR A C 1
ATOM 836 O O . TYR A 1 110 ? 7.456 -5.306 -9.228 1.00 97.50 110 TYR A O 1
ATOM 844 N N . LEU A 1 111 ? 6.387 -5.765 -7.306 1.00 96.50 111 LEU A N 1
ATOM 845 C CA . LEU A 1 111 ? 7.480 -5.324 -6.431 1.00 96.50 111 LEU A CA 1
ATOM 846 C C . LEU A 1 111 ? 8.754 -6.146 -6.654 1.00 96.50 111 LEU A C 1
ATOM 848 O O . LEU A 1 111 ? 9.832 -5.571 -6.764 1.00 96.50 111 LEU A O 1
ATOM 852 N N . ALA A 1 112 ? 8.634 -7.470 -6.748 1.00 94.44 112 ALA A N 1
ATOM 853 C CA . ALA A 1 112 ? 9.771 -8.359 -6.962 1.00 94.44 112 ALA A CA 1
ATOM 854 C C . ALA A 1 112 ? 10.454 -8.133 -8.323 1.00 94.44 112 ALA A C 1
ATOM 856 O O . ALA A 1 112 ? 11.665 -8.310 -8.432 1.00 94.44 112 ALA A O 1
ATOM 857 N N . GLU A 1 113 ? 9.695 -7.734 -9.345 1.00 93.81 113 GLU A N 1
ATOM 858 C CA . GLU A 1 113 ? 10.214 -7.458 -10.688 1.00 93.81 113 GLU A CA 1
ATOM 859 C C . GLU A 1 113 ? 10.810 -6.043 -10.824 1.00 93.81 113 GLU A C 1
ATOM 861 O O . GLU A 1 113 ? 11.816 -5.858 -11.506 1.00 93.81 113 GLU A O 1
ATOM 866 N N . HIS A 1 114 ? 10.224 -5.040 -10.160 1.00 92.06 114 HIS A N 1
ATOM 867 C CA . HIS A 1 114 ? 10.527 -3.622 -10.416 1.00 92.06 114 HIS A CA 1
ATOM 868 C C . HIS A 1 114 ? 11.327 -2.926 -9.308 1.00 92.06 114 HIS A C 1
ATOM 870 O O . HIS A 1 114 ? 11.791 -1.792 -9.500 1.00 92.06 114 HIS A O 1
ATOM 876 N N . ILE A 1 115 ? 11.476 -3.561 -8.145 1.00 89.31 115 ILE A N 1
ATOM 877 C CA . ILE A 1 115 ? 12.298 -3.059 -7.046 1.00 89.31 115 ILE A CA 1
ATOM 878 C C . ILE A 1 115 ? 13.617 -3.841 -7.010 1.00 89.31 115 ILE A C 1
ATOM 880 O O . ILE A 1 115 ? 13.593 -5.070 -6.961 1.00 89.31 115 ILE A O 1
ATOM 884 N N . PRO A 1 116 ? 14.782 -3.162 -7.015 1.00 82.44 116 PRO A N 1
ATOM 885 C CA . PRO A 1 116 ? 16.069 -3.841 -6.983 1.00 82.44 116 PRO A CA 1
ATOM 886 C C . PRO A 1 116 ? 16.207 -4.738 -5.748 1.00 82.44 116 PRO A C 1
ATOM 888 O O . PRO A 1 116 ? 16.144 -4.277 -4.610 1.00 82.44 116 PRO A O 1
ATOM 891 N N . SER A 1 117 ? 16.467 -6.021 -5.980 1.00 71.88 117 SER A N 1
ATOM 892 C CA . SER A 1 117 ? 16.675 -7.033 -4.937 1.00 71.88 117 SER A CA 1
ATOM 893 C C . SER A 1 117 ? 18.090 -7.025 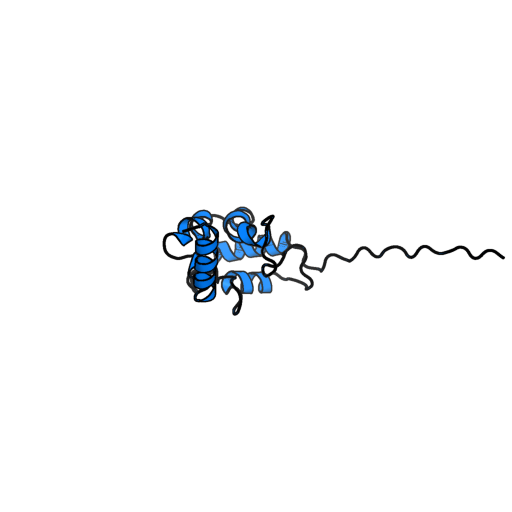-4.348 1.00 71.88 117 SER A C 1
ATOM 895 O O . SER A 1 117 ? 18.390 -7.802 -3.444 1.00 71.88 117 SER A O 1
ATOM 897 N N . ARG A 1 118 ? 18.977 -6.142 -4.825 1.00 63.69 118 ARG A N 1
ATOM 898 C CA . ARG A 1 118 ? 20.344 -5.960 -4.321 1.00 63.69 118 ARG A CA 1
ATOM 899 C C . ARG A 1 118 ? 20.578 -4.479 -4.014 1.00 63.69 118 ARG A C 1
ATOM 901 O O . ARG A 1 118 ? 20.118 -3.651 -4.803 1.00 63.69 118 ARG A O 1
ATOM 908 N N . PRO A 1 119 ? 21.306 -4.131 -2.931 1.00 58.09 119 PRO A N 1
ATOM 909 C CA . PRO A 1 119 ? 21.665 -2.743 -2.667 1.00 58.09 119 PRO A CA 1
ATOM 910 C C . PRO A 1 119 ? 22.293 -2.141 -3.918 1.00 58.09 119 PRO A C 1
ATOM 912 O O . PRO A 1 119 ? 23.159 -2.785 -4.522 1.00 58.09 119 PRO A O 1
ATOM 915 N N . ALA A 1 120 ? 21.849 -0.944 -4.312 1.00 55.66 120 ALA A N 1
ATOM 916 C CA . ALA A 1 120 ? 22.480 -0.205 -5.396 1.00 55.66 120 ALA A CA 1
ATOM 917 C C . ALA A 1 120 ? 23.989 -0.206 -5.132 1.00 55.66 120 ALA A C 1
ATOM 919 O O . ALA A 1 120 ? 24.436 0.278 -4.089 1.00 55.66 120 ALA A O 1
ATOM 920 N N . ALA A 1 121 ? 24.755 -0.847 -6.019 1.00 50.41 121 ALA A N 1
ATOM 921 C CA . ALA A 1 121 ? 26.197 -0.900 -5.882 1.00 50.41 121 ALA A CA 1
ATOM 922 C C . ALA A 1 121 ? 26.684 0.544 -5.774 1.00 50.41 121 ALA A C 1
ATOM 924 O O . ALA A 1 121 ? 26.426 1.352 -6.668 1.00 50.41 121 ALA A O 1
ATOM 925 N N . VAL A 1 122 ? 27.339 0.883 -4.661 1.00 51.50 122 VAL A N 1
ATOM 926 C CA . VAL A 1 122 ? 28.067 2.146 -4.574 1.00 51.50 122 VAL A CA 1
ATOM 927 C C . VAL A 1 122 ? 28.986 2.203 -5.797 1.00 51.50 122 VAL A C 1
ATOM 929 O O . VAL A 1 122 ? 29.715 1.233 -6.026 1.00 51.50 122 VAL A O 1
ATOM 932 N N . PRO A 1 123 ? 28.931 3.253 -6.638 1.00 48.84 123 PRO A N 1
ATOM 933 C CA . PRO A 1 123 ? 29.863 3.363 -7.744 1.00 48.84 123 PRO A CA 1
ATOM 934 C C . PRO A 1 123 ? 31.264 3.401 -7.138 1.00 48.84 123 PRO A C 1
ATOM 936 O O . PRO A 1 123 ? 31.633 4.345 -6.439 1.00 48.84 123 PRO A O 1
ATOM 939 N N . SER A 1 124 ? 32.026 2.329 -7.343 1.00 49.72 124 SER A N 1
ATOM 940 C CA . SER A 1 124 ? 33.425 2.264 -6.955 1.00 49.72 124 SER A CA 1
ATOM 941 C C . SER A 1 124 ? 34.160 3.303 -7.786 1.00 49.72 124 SER A C 1
ATOM 943 O O . SER A 1 124 ? 34.364 3.110 -8.986 1.00 49.72 124 SER A O 1
ATOM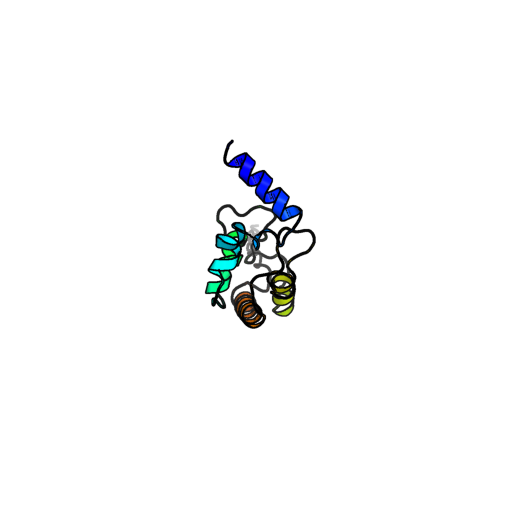 945 N N . VAL A 1 125 ? 34.507 4.426 -7.163 1.00 55.53 125 VAL A N 1
ATOM 946 C CA . VAL A 1 125 ? 35.358 5.441 -7.778 1.00 55.53 125 VAL A CA 1
ATOM 947 C C . VAL A 1 125 ? 36.654 4.734 -8.194 1.00 55.53 125 VAL A C 1
ATOM 949 O O . VAL A 1 125 ? 37.296 4.126 -7.332 1.00 55.53 125 VAL A O 1
ATOM 952 N N . PRO A 1 126 ? 37.040 4.723 -9.483 1.00 50.59 126 PRO A N 1
ATOM 953 C CA . PRO A 1 126 ? 38.299 4.116 -9.877 1.00 50.59 126 PRO A CA 1
ATOM 954 C C . PRO A 1 126 ? 39.420 4.925 -9.227 1.00 50.59 126 PRO A C 1
ATOM 956 O O . PRO A 1 126 ? 39.563 6.122 -9.473 1.00 50.59 126 PRO A O 1
ATOM 959 N N . SER A 1 127 ? 40.184 4.271 -8.352 1.00 54.88 127 SER A N 1
ATOM 960 C CA . SER A 1 127 ? 41.336 4.875 -7.694 1.00 54.88 127 SER A CA 1
ATOM 961 C C . SER A 1 127 ? 42.328 5.297 -8.774 1.00 54.88 127 SER A C 1
ATOM 963 O O . SER A 1 127 ? 42.971 4.454 -9.402 1.00 54.88 127 SER A O 1
ATOM 965 N N . ALA A 1 128 ? 42.406 6.603 -9.027 1.00 56.28 128 ALA A N 1
ATOM 966 C CA . ALA A 1 128 ? 43.356 7.187 -9.953 1.00 56.28 128 ALA A CA 1
ATOM 967 C C . ALA A 1 128 ? 44.769 6.774 -9.526 1.00 56.28 128 ALA A C 1
ATOM 969 O O . ALA A 1 128 ? 45.246 7.104 -8.439 1.00 56.28 128 ALA A O 1
ATOM 970 N N . ARG A 1 129 ? 45.416 5.995 -10.387 1.00 49.81 129 ARG A N 1
ATOM 971 C CA . ARG A 1 129 ? 46.811 5.603 -10.255 1.00 49.81 129 ARG A CA 1
ATOM 972 C C . ARG A 1 129 ? 47.657 6.851 -10.504 1.00 49.81 129 ARG A C 1
ATOM 974 O O . ARG A 1 129 ? 47.718 7.319 -11.637 1.00 49.81 129 ARG A O 1
ATOM 981 N N . LEU A 1 130 ? 48.278 7.404 -9.460 1.00 60.41 130 LEU A N 1
ATOM 982 C CA . LEU A 1 130 ? 49.328 8.407 -9.647 1.00 60.41 130 LEU A CA 1
ATOM 983 C C . LEU A 1 130 ? 50.500 7.760 -10.407 1.00 60.41 130 LEU A C 1
ATOM 985 O O . LEU A 1 130 ? 50.926 6.666 -10.019 1.00 60.41 130 LEU A O 1
ATOM 989 N N . PRO A 1 131 ? 51.043 8.392 -11.462 1.00 58.47 131 PRO A N 1
ATOM 990 C CA . PRO A 1 131 ? 52.294 7.947 -12.048 1.00 58.47 131 PRO A CA 1
ATOM 991 C C . PRO A 1 131 ? 53.453 8.312 -11.114 1.00 58.47 131 PRO A C 1
ATOM 993 O O . PRO A 1 131 ? 53.573 9.450 -10.665 1.00 58.47 131 PRO A O 1
ATOM 996 N N . ALA A 1 132 ? 54.305 7.329 -10.829 1.00 54.44 132 ALA A N 1
ATOM 997 C CA . ALA A 1 132 ? 55.622 7.568 -10.264 1.00 54.44 132 ALA A CA 1
ATOM 998 C C . ALA A 1 132 ? 56.519 8.139 -11.369 1.00 54.44 132 ALA A C 1
ATOM 1000 O O . ALA A 1 132 ? 56.684 7.498 -12.409 1.00 54.44 132 ALA A O 1
ATOM 1001 N N . SER A 1 133 ? 57.093 9.317 -11.133 1.00 58.44 133 SER A N 1
ATOM 1002 C CA . SER A 1 133 ? 58.197 9.840 -11.934 1.00 58.44 133 SER A CA 1
ATOM 1003 C C . SER A 1 133 ? 59.422 10.014 -11.050 1.00 58.44 133 SER A C 1
ATOM 1005 O O . SER A 1 133 ? 59.319 10.422 -9.894 1.00 58.44 133 SER A O 1
ATOM 1007 N N . GLN A 1 134 ? 60.523 9.589 -11.655 1.00 61.38 134 GLN A N 1
ATOM 1008 C CA . GLN A 1 134 ? 61.887 9.434 -11.166 1.00 61.38 134 GLN A CA 1
ATOM 1009 C C . GLN A 1 134 ? 62.553 10.763 -10.818 1.00 61.38 134 GLN A C 1
ATOM 1011 O O . GLN A 1 134 ? 62.174 11.782 -11.439 1.00 61.38 134 GLN A O 1
#

Radius of gyration: 19.26 Å; chains: 1; bounding box: 76×40×30 Å

pLDDT: mean 86.69, std 14.84, range [45.91, 98.5]

Sequence (134 aa):
PGVMADRSKNIQIATADRQAVFKNECANCHSVPALGKKGEMLYLAVCANCHDSEHRASMVPNLRALNHPTDREQWKNWVTHGKTGTLMPAFAKAEGGPLSDEQINSLVDYLAEHIPSRPAAVPSVPSARLPASQ